Protein AF-A0A0M3I538-F1 (afdb_monomer_lite)

Structure (mmCIF, N/CA/C/O backbone):
data_AF-A0A0M3I538-F1
#
_entry.id   AF-A0A0M3I538-F1
#
loop_
_atom_site.group_PDB
_atom_site.id
_atom_site.type_symbol
_atom_site.label_atom_id
_atom_site.label_alt_id
_atom_site.label_comp_id
_atom_site.label_asym_id
_atom_site.label_entity_id
_atom_site.label_seq_id
_atom_site.pdbx_PDB_ins_code
_atom_site.Cartn_x
_atom_site.Cartn_y
_atom_site.Cartn_z
_atom_site.occupancy
_atom_site.B_iso_or_equiv
_atom_site.auth_seq_id
_atom_site.auth_comp_id
_atom_site.auth_asym_id
_atom_site.auth_atom_id
_atom_site.pdbx_PDB_model_num
ATOM 1 N N . MET A 1 1 ? -4.804 -13.042 8.483 1.00 68.50 1 MET A N 1
ATOM 2 C CA . MET A 1 1 ? -3.699 -13.249 7.515 1.00 68.50 1 MET A CA 1
ATOM 3 C C . MET A 1 1 ? -2.795 -12.062 7.709 1.00 68.50 1 MET A C 1
ATOM 5 O O . MET A 1 1 ? -3.288 -10.952 7.572 1.00 68.50 1 MET A O 1
ATOM 9 N N . LEU A 1 2 ? -1.526 -12.285 8.052 1.00 84.25 2 LEU A N 1
ATOM 10 C CA . LEU A 1 2 ? -0.630 -11.179 8.361 1.00 84.25 2 LEU A CA 1
ATOM 11 C C . LEU A 1 2 ? -0.239 -10.447 7.074 1.00 84.25 2 LEU A C 1
ATOM 13 O O . LEU A 1 2 ? 0.476 -10.993 6.234 1.00 84.25 2 LEU A O 1
ATOM 17 N N . VAL A 1 3 ? -0.713 -9.215 6.943 1.00 91.06 3 VAL A N 1
ATOM 18 C CA . VAL A 1 3 ? -0.513 -8.325 5.798 1.00 91.06 3 VAL A CA 1
ATOM 19 C C . VAL A 1 3 ? 0.484 -7.235 6.174 1.00 91.06 3 VAL A C 1
ATOM 21 O O . VAL A 1 3 ? 0.566 -6.836 7.333 1.00 91.06 3 VAL A O 1
ATOM 24 N N . LYS A 1 4 ? 1.250 -6.727 5.205 1.00 91.38 4 LYS A N 1
ATOM 25 C CA . LYS A 1 4 ? 2.132 -5.567 5.407 1.00 91.38 4 LYS A CA 1
ATOM 26 C C . LYS A 1 4 ? 1.655 -4.378 4.583 1.00 91.38 4 LYS A C 1
ATOM 28 O O . LYS A 1 4 ? 1.124 -4.548 3.485 1.00 91.38 4 LYS A O 1
ATOM 33 N N . GLY A 1 5 ? 1.870 -3.172 5.093 1.00 90.38 5 GLY A N 1
ATOM 34 C CA . GLY A 1 5 ? 1.474 -1.950 4.404 1.00 90.38 5 GLY A CA 1
ATOM 35 C C . GLY A 1 5 ? 2.071 -0.685 4.999 1.00 90.38 5 GLY A C 1
ATOM 36 O O . GLY A 1 5 ? 2.792 -0.728 5.998 1.00 90.38 5 GLY A O 1
ATOM 37 N N . ILE A 1 6 ? 1.757 0.439 4.364 1.00 91.69 6 ILE A N 1
ATOM 38 C CA . ILE A 1 6 ? 2.232 1.776 4.722 1.00 91.69 6 ILE A CA 1
ATOM 39 C C . ILE A 1 6 ? 1.045 2.713 4.928 1.00 91.69 6 ILE A C 1
ATOM 41 O O . ILE A 1 6 ? 0.098 2.713 4.143 1.00 91.69 6 ILE A O 1
ATOM 45 N N . ALA A 1 7 ? 1.087 3.514 5.990 1.00 92.56 7 ALA A N 1
ATOM 46 C CA . ALA A 1 7 ? 0.079 4.539 6.230 1.00 92.56 7 ALA A CA 1
ATOM 47 C C . ALA A 1 7 ? 0.182 5.658 5.181 1.00 92.56 7 ALA A C 1
ATOM 49 O O . ALA A 1 7 ? 1.187 6.364 5.140 1.00 92.56 7 ALA A O 1
ATOM 50 N N . THR A 1 8 ? -0.849 5.844 4.363 1.00 91.56 8 THR A N 1
ATOM 51 C CA . THR A 1 8 ? -0.888 6.809 3.248 1.00 91.56 8 THR A CA 1
ATOM 52 C C . THR A 1 8 ? -1.562 8.114 3.642 1.00 91.56 8 THR A C 1
ATOM 54 O O . THR A 1 8 ? -1.141 9.196 3.241 1.00 91.56 8 THR A O 1
ATOM 57 N N . LYS A 1 9 ? -2.604 8.043 4.474 1.00 91.81 9 LYS A N 1
ATOM 58 C CA . LYS A 1 9 ? -3.433 9.205 4.796 1.00 91.81 9 LYS A CA 1
ATOM 59 C C . LYS A 1 9 ? -4.031 9.114 6.190 1.00 91.81 9 LYS A C 1
ATOM 61 O O . LYS A 1 9 ? -4.247 8.032 6.728 1.00 91.81 9 LYS A O 1
ATOM 66 N N . LYS A 1 10 ? -4.368 10.273 6.756 1.00 91.62 10 LYS A N 1
ATOM 67 C CA . LYS A 1 10 ? -5.274 10.385 7.903 1.00 91.62 10 LYS A CA 1
ATOM 68 C C . LYS A 1 10 ? -6.418 11.334 7.601 1.00 91.62 10 LYS A C 1
ATOM 70 O O . LYS A 1 10 ? -6.187 12.443 7.128 1.00 91.62 10 LYS A O 1
ATOM 75 N N . ALA A 1 11 ? -7.635 10.930 7.942 1.00 90.75 11 ALA A N 1
ATOM 76 C CA . ALA A 1 11 ? -8.804 11.798 7.913 1.00 90.75 11 ALA A CA 1
ATOM 77 C C . ALA A 1 11 ? -9.766 11.416 9.041 1.00 90.75 11 ALA A C 1
ATOM 79 O O . ALA A 1 11 ? -10.068 10.242 9.229 1.00 90.75 11 ALA A O 1
ATOM 80 N N . ASN A 1 12 ? -10.250 12.404 9.800 1.00 88.50 12 ASN A N 1
ATOM 81 C CA . ASN A 1 12 ? -11.267 12.219 10.848 1.00 88.50 12 ASN A CA 1
ATOM 82 C C . ASN A 1 12 ? -10.935 11.121 11.883 1.00 88.50 12 ASN A C 1
ATOM 84 O O . ASN A 1 12 ? -11.820 10.433 12.385 1.00 88.50 12 ASN A O 1
ATOM 88 N N . GLY A 1 13 ? -9.647 10.951 12.202 1.00 87.44 13 GLY A N 1
ATOM 89 C CA . GLY A 1 13 ? -9.167 9.927 13.137 1.00 87.44 13 GLY A CA 1
ATOM 90 C C . GLY A 1 13 ? -9.069 8.510 12.561 1.00 87.44 13 GLY A C 1
ATOM 91 O O . GLY A 1 13 ? -8.630 7.613 13.275 1.00 87.44 13 GLY A O 1
ATOM 92 N N . ILE A 1 14 ? -9.397 8.329 11.280 1.00 93.44 14 ILE A N 1
ATOM 93 C CA . ILE A 1 14 ? -9.122 7.114 10.516 1.00 93.44 14 ILE A CA 1
ATOM 94 C C . ILE A 1 14 ? -7.777 7.267 9.806 1.00 93.44 14 ILE A C 1
ATOM 96 O O . ILE A 1 14 ? -7.503 8.294 9.177 1.00 93.44 14 ILE A O 1
ATOM 100 N N . CYS A 1 15 ? -6.933 6.252 9.927 1.00 94.62 15 CYS A N 1
ATOM 101 C CA . CYS A 1 15 ? -5.686 6.111 9.193 1.00 94.62 15 CYS A CA 1
ATOM 102 C C 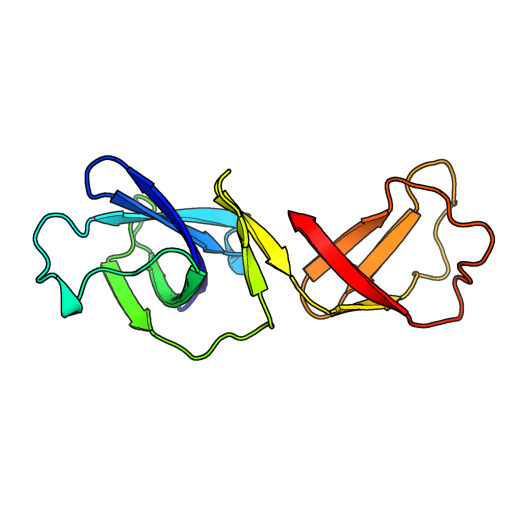. CYS A 1 15 ? -5.893 5.106 8.053 1.00 94.62 15 CYS A C 1
ATOM 104 O O . CYS A 1 15 ? -6.447 4.030 8.262 1.00 94.62 15 CYS A O 1
ATOM 106 N N . PHE A 1 16 ? -5.463 5.469 6.852 1.00 94.44 16 PHE A N 1
ATOM 107 C CA . PHE A 1 16 ? -5.548 4.639 5.656 1.00 94.44 16 PHE A CA 1
ATOM 108 C C . PHE A 1 16 ? -4.195 3.967 5.465 1.00 94.44 16 PHE A C 1
ATOM 110 O O . PHE A 1 16 ? -3.162 4.640 5.489 1.00 94.44 16 PHE A O 1
ATOM 117 N N . VAL A 1 17 ? -4.192 2.643 5.333 1.00 93.44 17 VAL A N 1
ATOM 118 C CA . VAL A 1 17 ? -2.972 1.845 5.203 1.00 93.44 17 VAL A CA 1
ATOM 119 C C . VAL A 1 17 ? -3.033 1.071 3.902 1.00 93.44 17 VAL A C 1
ATOM 121 O O . VAL A 1 17 ? -3.790 0.111 3.772 1.00 93.44 17 VAL A O 1
ATOM 124 N N . TRP A 1 18 ? -2.224 1.473 2.931 1.00 91.00 18 TRP A N 1
ATOM 125 C CA . TRP A 1 18 ? -2.137 0.764 1.666 1.00 91.00 18 TRP A CA 1
ATOM 126 C C . TRP A 1 18 ? -1.327 -0.522 1.819 1.00 91.00 18 TRP A C 1
ATOM 128 O O . TRP A 1 18 ? -0.248 -0.521 2.416 1.00 91.00 18 TRP A O 1
ATOM 138 N N . SER A 1 19 ? -1.826 -1.612 1.236 1.00 85.56 19 SER A N 1
ATOM 139 C CA . SER A 1 19 ? -1.099 -2.872 1.140 1.00 85.56 19 SER A CA 1
ATOM 140 C C . SER A 1 19 ? -1.086 -3.408 -0.284 1.00 85.56 19 SER A C 1
ATOM 142 O O . SER A 1 19 ? -2.121 -3.490 -0.949 1.00 85.56 19 SER A O 1
ATOM 144 N N . ARG A 1 20 ? 0.094 -3.865 -0.714 1.00 79.62 20 ARG A N 1
ATOM 145 C CA . ARG A 1 20 ? 0.272 -4.600 -1.969 1.00 79.62 20 ARG A CA 1
ATOM 146 C C . ARG A 1 20 ? -0.500 -5.915 -1.963 1.00 79.62 20 ARG A C 1
ATOM 148 O O . ARG A 1 20 ? -1.152 -6.223 -2.953 1.00 79.62 20 ARG A O 1
ATOM 155 N N . ASP A 1 21 ? -0.446 -6.650 -0.855 1.00 82.38 21 ASP A N 1
ATOM 156 C CA . ASP A 1 21 ? -1.031 -7.991 -0.753 1.00 82.38 21 ASP A CA 1
ATOM 157 C C . ASP A 1 21 ? -2.565 -7.942 -0.828 1.00 82.38 21 ASP A C 1
ATOM 159 O O . ASP A 1 21 ? -3.196 -8.866 -1.333 1.00 82.38 21 ASP A O 1
ATOM 163 N N . LEU A 1 22 ? -3.168 -6.833 -0.385 1.00 83.38 22 LEU A N 1
ATOM 164 C CA . LEU A 1 22 ? -4.607 -6.580 -0.519 1.00 83.38 22 LEU A CA 1
ATOM 165 C C . LEU A 1 22 ? -4.974 -5.848 -1.8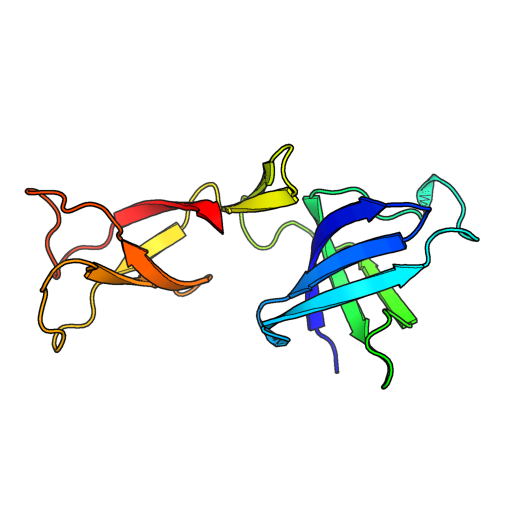16 1.00 83.38 22 LEU A C 1
ATOM 167 O O . LEU A 1 22 ? -6.147 -5.807 -2.182 1.00 83.38 22 LEU A O 1
ATOM 171 N N . ASN A 1 23 ? -3.992 -5.226 -2.475 1.00 82.25 23 ASN A N 1
ATOM 172 C CA . ASN A 1 23 ? -4.162 -4.288 -3.585 1.00 82.25 23 ASN A CA 1
ATOM 173 C C . ASN A 1 23 ? -5.214 -3.186 -3.313 1.00 82.25 23 ASN A C 1
ATOM 175 O O . ASN A 1 23 ? -5.906 -2.733 -4.224 1.00 82.25 23 ASN A O 1
ATOM 179 N N . LYS A 1 24 ? -5.350 -2.768 -2.049 1.00 84.88 24 LYS A N 1
ATOM 180 C CA . LYS A 1 24 ? -6.270 -1.719 -1.580 1.00 84.88 24 LYS A CA 1
ATOM 181 C C . LYS A 1 24 ? -5.789 -1.131 -0.252 1.00 84.88 24 LYS A C 1
ATOM 183 O O . LYS A 1 24 ? -4.835 -1.630 0.349 1.00 84.88 24 LYS A O 1
ATOM 188 N N . GLU A 1 25 ? -6.460 -0.079 0.202 1.00 90.88 25 GLU A N 1
ATOM 189 C CA . GLU A 1 25 ? -6.280 0.459 1.550 1.00 90.88 25 GLU A CA 1
ATOM 190 C C . GLU A 1 25 ? -7.117 -0.328 2.567 1.00 90.88 25 GLU A C 1
ATOM 192 O O . GLU A 1 25 ? -8.281 -0.647 2.321 1.00 90.88 25 GLU A O 1
ATOM 197 N N . ALA A 1 26 ? -6.509 -0.633 3.711 1.00 94.38 26 ALA A N 1
ATOM 198 C CA . ALA A 1 26 ? -7.187 -1.070 4.922 1.00 94.38 26 ALA A CA 1
ATOM 199 C C . ALA A 1 26 ? -7.371 0.127 5.865 1.00 94.38 26 ALA A C 1
ATOM 201 O O . ALA A 1 26 ? -6.566 1.067 5.868 1.00 94.38 26 ALA A O 1
ATOM 202 N N . LEU A 1 27 ? -8.437 0.097 6.663 1.00 95.31 27 LEU A N 1
ATOM 203 C CA . LEU A 1 27 ? -8.828 1.217 7.515 1.00 95.31 27 LEU A CA 1
ATOM 204 C C . LEU A 1 27 ? -8.433 0.962 8.965 1.00 95.31 27 LEU A C 1
ATOM 206 O O . LEU A 1 27 ? -8.771 -0.063 9.540 1.00 95.31 27 LEU A O 1
ATOM 210 N N . LEU A 1 28 ? -7.754 1.914 9.588 1.00 94.88 28 LEU A N 1
ATOM 211 C CA . LEU A 1 28 ? -7.395 1.857 10.998 1.00 94.88 28 LEU A CA 1
ATOM 212 C C . LEU A 1 28 ? -8.114 2.968 11.759 1.00 94.88 28 LEU A C 1
ATOM 214 O O . LEU A 1 28 ? -7.831 4.149 11.555 1.00 94.88 28 LEU A O 1
ATOM 218 N N . ASP A 1 29 ? -9.014 2.595 12.667 1.00 93.12 29 ASP A N 1
ATOM 219 C CA . ASP A 1 29 ? -9.615 3.546 13.598 1.00 93.12 29 ASP A CA 1
ATOM 220 C C . ASP A 1 29 ? -8.680 3.799 14.787 1.00 93.12 29 ASP A C 1
ATOM 222 O O . ASP A 1 29 ? -8.542 2.985 15.702 1.00 93.12 29 ASP A O 1
ATOM 226 N N . ASP A 1 30 ? -8.021 4.954 14.765 1.00 87.56 30 ASP A N 1
ATOM 227 C CA . ASP A 1 30 ? -7.102 5.397 15.812 1.00 87.56 30 ASP A CA 1
ATOM 228 C C . ASP A 1 30 ? -7.738 6.483 16.705 1.00 87.56 30 ASP A C 1
ATOM 230 O O . ASP A 1 30 ? -7.036 7.144 17.481 1.00 87.56 30 ASP A O 1
ATOM 234 N N . ARG A 1 31 ? -9.062 6.706 16.630 1.00 88.00 31 ARG A N 1
ATOM 235 C CA . ARG A 1 31 ? -9.749 7.757 17.409 1.00 88.00 31 ARG A CA 1
ATOM 236 C C . ARG A 1 31 ? -9.595 7.565 18.913 1.00 88.00 31 ARG A C 1
ATOM 238 O O . ARG A 1 31 ? -9.348 8.542 19.618 1.00 88.00 31 ARG A O 1
ATOM 245 N N . SER A 1 32 ? -9.698 6.324 19.382 1.00 83.69 32 SER A N 1
ATOM 246 C CA . SER A 1 32 ? -9.638 5.952 20.801 1.00 83.69 32 SER A CA 1
ATOM 247 C C . SER A 1 32 ? -8.220 5.720 21.333 1.00 83.69 32 SER A C 1
ATOM 249 O O . SER A 1 32 ? -8.048 5.544 22.537 1.00 83.69 32 SER A O 1
ATOM 251 N N . LYS A 1 33 ? -7.197 5.719 20.469 1.00 84.75 33 LYS A N 1
ATOM 252 C CA . LYS A 1 33 ? -5.824 5.387 20.869 1.00 84.75 33 LYS A CA 1
ATOM 253 C C . LYS A 1 33 ? -5.070 6.587 21.427 1.00 84.75 33 LYS A C 1
ATOM 255 O O . LYS A 1 33 ? -5.254 7.723 20.978 1.00 84.75 33 LYS A O 1
ATOM 260 N N . ALA A 1 34 ? -4.165 6.314 22.367 1.00 84.81 34 ALA A N 1
ATOM 261 C CA . ALA A 1 34 ? -3.208 7.298 22.867 1.00 84.81 34 ALA A CA 1
ATOM 262 C C . ALA A 1 34 ? -2.337 7.842 21.724 1.00 84.81 34 ALA A C 1
ATOM 264 O O . ALA A 1 34 ? -2.097 7.146 20.738 1.00 84.81 34 ALA A O 1
ATOM 265 N N . VAL A 1 35 ? -1.851 9.081 21.843 1.00 80.81 35 VAL A N 1
ATOM 266 C CA . VAL A 1 35 ? -1.112 9.759 20.763 1.00 80.81 35 VAL A CA 1
ATOM 267 C C . VAL A 1 35 ? 0.126 8.962 20.337 1.00 80.81 35 VAL A C 1
ATOM 269 O O . VAL A 1 35 ? 0.326 8.784 19.136 1.00 80.81 35 VAL A O 1
ATOM 272 N N . GLU A 1 36 ? 0.895 8.387 21.270 1.00 82.19 36 GLU A N 1
ATOM 273 C CA . GLU A 1 36 ? 2.047 7.529 20.938 1.00 82.19 36 GLU A CA 1
ATOM 274 C C . GLU A 1 36 ? 1.671 6.219 20.217 1.00 82.19 36 GLU A C 1
ATOM 276 O O . GLU A 1 36 ? 2.489 5.609 19.519 1.00 82.19 36 GLU A O 1
ATOM 281 N N . GLN A 1 37 ? 0.418 5.787 20.336 1.00 81.88 37 GLN A N 1
ATOM 282 C CA . GLN A 1 37 ? -0.119 4.596 19.678 1.00 81.88 37 GLN A CA 1
ATOM 283 C C . GLN A 1 37 ? -0.793 4.913 18.341 1.00 81.88 37 GLN A C 1
ATOM 285 O O . GLN A 1 37 ? -1.195 3.988 17.640 1.00 81.88 37 GLN A O 1
ATOM 290 N N . LYS A 1 38 ? -0.910 6.188 17.951 1.00 87.69 38 LYS A N 1
ATOM 291 C CA . LYS A 1 38 ? -1.451 6.550 16.636 1.00 87.69 38 LYS A CA 1
ATOM 292 C C . LYS A 1 38 ? -0.410 6.292 15.557 1.00 87.69 38 LYS A C 1
ATOM 294 O O . LYS A 1 38 ? 0.768 6.621 15.704 1.00 87.69 38 LYS A O 1
ATOM 299 N N . LEU A 1 39 ? -0.823 5.701 14.448 1.00 89.94 39 LEU A N 1
ATOM 300 C CA . LEU A 1 39 ? 0.087 5.364 13.358 1.00 89.94 39 LEU A CA 1
ATOM 301 C C . LEU A 1 39 ? 0.381 6.596 12.505 1.00 89.94 39 LEU A C 1
ATOM 303 O O . LEU A 1 39 ? -0.561 7.176 12.003 1.00 89.94 39 LEU A O 1
ATOM 307 N N . ASN A 1 40 ? 1.621 7.040 12.312 1.00 89.88 40 ASN A N 1
ATOM 308 C CA . ASN A 1 40 ? 1.887 8.228 11.483 1.00 89.88 40 ASN A CA 1
ATOM 309 C C . ASN A 1 40 ? 1.883 7.896 9.988 1.00 89.88 40 ASN A C 1
ATOM 311 O O . ASN A 1 40 ? 2.275 6.795 9.610 1.00 89.88 40 ASN A O 1
ATOM 315 N N . VAL A 1 41 ? 1.502 8.860 9.144 1.00 90.62 41 VAL A N 1
ATOM 316 C CA . VAL A 1 41 ? 1.659 8.740 7.684 1.00 90.62 41 VAL A CA 1
ATOM 317 C C . VAL A 1 41 ? 3.129 8.437 7.357 1.00 90.62 41 VAL A C 1
ATOM 319 O O . VAL A 1 41 ? 4.032 8.978 7.994 1.00 90.62 41 VAL A O 1
ATOM 322 N N . GLY A 1 42 ? 3.362 7.511 6.428 1.00 87.19 42 GLY A N 1
ATOM 323 C CA . GLY A 1 42 ? 4.675 6.971 6.075 1.00 87.19 42 GLY A CA 1
ATOM 324 C C . GLY A 1 42 ? 5.168 5.819 6.957 1.00 87.19 42 GLY A C 1
ATOM 325 O O . GLY A 1 42 ? 6.192 5.215 6.647 1.00 87.19 42 GLY A O 1
ATOM 326 N N . SER A 1 43 ? 4.462 5.480 8.039 1.00 90.06 43 SER A N 1
ATOM 327 C CA . SER A 1 43 ? 4.853 4.360 8.903 1.00 90.06 43 SER A CA 1
ATOM 328 C C . SER A 1 43 ? 4.491 3.023 8.266 1.00 90.06 43 SER A C 1
ATOM 330 O O . SER A 1 43 ? 3.345 2.820 7.859 1.00 90.06 43 SER A O 1
ATOM 332 N N . TRP A 1 44 ? 5.446 2.094 8.255 1.00 91.94 44 TRP A N 1
ATOM 333 C CA . TRP A 1 44 ? 5.205 0.710 7.866 1.00 91.94 44 TRP A CA 1
ATOM 334 C C . TRP A 1 44 ? 4.646 -0.109 9.029 1.00 91.94 44 TRP A C 1
ATOM 336 O O . TRP A 1 44 ? 5.081 0.009 10.180 1.00 91.94 44 TRP A O 1
ATOM 346 N N . VAL A 1 45 ? 3.679 -0.968 8.719 1.00 93.88 45 VAL A N 1
ATOM 347 C CA . VAL A 1 45 ? 3.005 -1.839 9.684 1.00 93.88 45 VAL A CA 1
ATOM 348 C C . VAL A 1 45 ? 2.780 -3.231 9.117 1.00 93.88 45 VAL A C 1
ATOM 350 O O . VAL A 1 45 ? 2.522 -3.397 7.927 1.00 93.88 45 VAL A O 1
ATOM 353 N N . ALA A 1 46 ? 2.850 -4.225 9.997 1.00 94.38 46 ALA A N 1
ATOM 354 C CA . ALA A 1 46 ? 2.269 -5.542 9.780 1.00 94.38 46 ALA A CA 1
ATOM 355 C C . ALA A 1 46 ? 0.954 -5.624 10.564 1.00 94.38 46 ALA A C 1
ATOM 357 O O . ALA A 1 46 ? 0.911 -5.187 11.715 1.00 94.38 46 ALA A O 1
ATOM 358 N N . PHE A 1 47 ? -0.111 -6.137 9.959 1.00 94.50 47 PHE A N 1
ATOM 359 C CA . PHE A 1 47 ? -1.452 -6.096 10.532 1.00 94.50 47 PHE A CA 1
ATOM 360 C C . PHE A 1 47 ? -2.331 -7.263 10.091 1.00 94.50 47 PHE A C 1
ATOM 362 O O . PHE A 1 47 ? -2.082 -7.894 9.064 1.00 94.50 47 PHE A O 1
ATOM 369 N N . ASP A 1 48 ? -3.382 -7.507 10.868 1.00 94.62 48 ASP A N 1
ATOM 370 C CA . ASP A 1 48 ? -4.517 -8.323 10.451 1.00 94.62 48 ASP A CA 1
ATOM 371 C C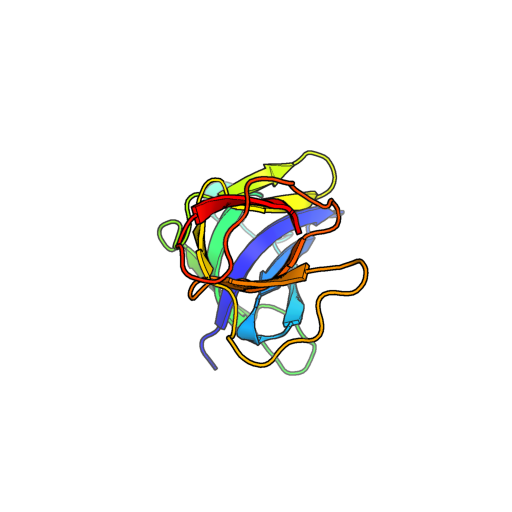 . ASP A 1 48 ? -5.699 -7.423 10.100 1.00 94.62 48 ASP A C 1
ATOM 373 O O . ASP A 1 48 ? -5.904 -6.367 10.706 1.00 94.62 48 ASP A O 1
ATOM 377 N N . VAL A 1 49 ? -6.469 -7.867 9.113 1.00 92.44 49 VAL A N 1
ATOM 378 C CA . VAL A 1 49 ? -7.696 -7.211 8.663 1.00 92.44 49 VAL A CA 1
ATOM 379 C C . VAL A 1 49 ? -8.872 -8.110 9.006 1.00 92.44 49 VAL A C 1
ATOM 381 O O . VAL A 1 49 ? -8.775 -9.328 8.834 1.00 92.44 49 VAL A O 1
ATOM 384 N N . ASP A 1 50 ? -9.944 -7.521 9.516 1.00 91.12 50 ASP A N 1
ATOM 385 C CA . ASP A 1 50 ? -11.224 -8.201 9.689 1.00 91.12 50 ASP A CA 1
ATOM 386 C C . ASP A 1 50 ? -12.025 -8.279 8.375 1.00 91.12 50 ASP A C 1
ATOM 388 O O . ASP A 1 50 ? -11.591 -7.815 7.315 1.00 91.12 50 ASP A O 1
ATOM 392 N N . ASP A 1 51 ? -13.202 -8.899 8.436 1.00 86.56 51 ASP A N 1
ATOM 393 C CA . ASP A 1 51 ? -14.056 -9.106 7.263 1.00 86.56 51 ASP A CA 1
ATOM 394 C C . ASP A 1 51 ? -14.581 -7.784 6.666 1.00 86.56 51 ASP A C 1
ATOM 396 O O . ASP A 1 51 ? -14.874 -7.718 5.469 1.00 86.56 51 ASP A O 1
ATOM 400 N N . ASP A 1 52 ? -14.618 -6.711 7.463 1.00 86.88 52 ASP A N 1
ATOM 401 C CA . ASP A 1 52 ? -15.080 -5.380 7.061 1.00 86.88 52 ASP A CA 1
ATOM 402 C C . ASP A 1 52 ? -13.956 -4.510 6.464 1.00 86.88 52 ASP A C 1
ATOM 404 O O . ASP A 1 52 ? -14.187 -3.375 6.035 1.00 86.88 52 ASP A O 1
ATOM 408 N N . GLY A 1 53 ? -12.725 -5.026 6.384 1.00 85.94 53 GLY A N 1
ATOM 409 C CA . GLY A 1 53 ? -11.585 -4.290 5.837 1.00 85.94 53 GLY A CA 1
ATOM 410 C C . GLY A 1 53 ? -10.893 -3.365 6.843 1.00 85.94 53 GLY A C 1
ATOM 411 O O . GLY A 1 53 ? -10.059 -2.543 6.438 1.00 85.94 53 GLY A O 1
ATOM 412 N N . PHE A 1 54 ? -11.209 -3.491 8.133 1.00 93.31 54 PHE A N 1
ATOM 413 C CA . PHE A 1 54 ? -10.582 -2.736 9.207 1.00 93.31 54 PHE A CA 1
ATOM 414 C C . PHE A 1 54 ? -9.400 -3.485 9.815 1.00 93.31 54 PHE A C 1
ATOM 416 O O . PHE A 1 54 ? -9.364 -4.709 9.923 1.00 93.31 54 PHE A O 1
ATOM 423 N N . ILE A 1 55 ? -8.398 -2.717 10.226 1.00 94.12 55 ILE A N 1
ATOM 424 C CA . ILE A 1 55 ? -7.225 -3.215 10.928 1.00 94.12 55 ILE A CA 1
ATOM 425 C C . ILE A 1 55 ? -7.609 -3.473 12.383 1.00 94.12 55 ILE A C 1
ATOM 427 O O . ILE A 1 55 ? -7.789 -2.534 13.163 1.00 94.12 55 ILE A O 1
ATOM 431 N N . SER A 1 56 ? -7.683 -4.749 12.754 1.00 90.56 56 SER A N 1
ATOM 432 C CA . SER A 1 56 ? -8.026 -5.189 14.110 1.00 90.56 56 SER A CA 1
ATOM 433 C C . SER A 1 56 ? -6.821 -5.132 15.053 1.00 90.56 56 SER A C 1
ATOM 435 O O . SER A 1 56 ? -6.928 -4.699 16.201 1.00 90.56 56 SER A O 1
ATOM 437 N N . GLN A 1 57 ? -5.645 -5.504 14.550 1.00 90.19 57 GLN A N 1
ATOM 438 C CA . GLN A 1 57 ? -4.375 -5.437 15.267 1.00 90.19 57 GLN A CA 1
ATOM 439 C C . GLN A 1 57 ? -3.230 -5.104 14.318 1.00 90.19 57 GLN A C 1
ATOM 441 O O . GLN A 1 57 ? -3.241 -5.489 13.149 1.00 90.19 57 GLN A O 1
ATOM 446 N N . TYR A 1 58 ? -2.220 -4.397 14.828 1.00 93.44 58 TYR A N 1
ATOM 447 C CA . TYR A 1 58 ? -1.036 -4.066 14.049 1.00 93.44 58 TYR A CA 1
ATOM 448 C C . TYR A 1 58 ? 0.221 -3.972 14.912 1.00 93.44 58 TYR A C 1
ATOM 450 O O . TYR A 1 58 ? 0.167 -3.709 16.112 1.00 93.44 58 TYR A O 1
ATOM 458 N N . THR A 1 59 ? 1.371 -4.136 14.268 1.00 93.00 59 THR A N 1
ATOM 459 C CA . THR A 1 59 ? 2.700 -3.880 14.822 1.00 93.00 59 THR A CA 1
ATOM 460 C C . THR A 1 59 ? 3.471 -2.986 13.857 1.00 93.00 59 THR A C 1
ATOM 462 O O . THR A 1 59 ? 3.477 -3.231 12.650 1.00 93.00 59 THR A O 1
ATOM 465 N N . ARG A 1 60 ? 4.120 -1.935 14.372 1.00 92.38 60 ARG A N 1
ATOM 466 C CA . ARG A 1 60 ? 5.020 -1.102 13.559 1.00 92.38 60 ARG A CA 1
ATOM 467 C C . ARG A 1 60 ? 6.256 -1.910 13.195 1.00 92.38 60 ARG A C 1
ATOM 469 O O . ARG A 1 60 ? 6.849 -2.550 14.059 1.00 92.38 60 ARG A O 1
ATOM 476 N N . ILE A 1 61 ? 6.645 -1.853 11.932 1.00 89.62 61 ILE A N 1
ATOM 477 C CA . ILE A 1 61 ? 7.831 -2.536 11.418 1.00 89.62 61 ILE A CA 1
ATOM 478 C C . ILE A 1 61 ? 8.781 -1.506 10.798 1.00 89.62 61 ILE A C 1
ATOM 480 O O . ILE A 1 61 ? 8.334 -0.421 10.412 1.00 89.62 61 ILE A O 1
ATOM 484 N N . PRO A 1 62 ? 10.085 -1.810 10.695 1.00 85.50 62 PRO A N 1
ATOM 485 C CA . PRO A 1 62 ? 10.997 -0.999 9.902 1.00 85.50 62 PRO A CA 1
ATOM 486 C C . PRO A 1 62 ? 10.501 -0.869 8.463 1.00 85.50 62 PRO A C 1
ATOM 488 O O . PRO A 1 62 ? 9.829 -1.767 7.946 1.00 85.50 62 PRO A O 1
ATOM 491 N N . SER A 1 63 ? 10.858 0.235 7.809 1.00 77.38 63 SER A N 1
ATOM 492 C CA . SER A 1 63 ? 10.523 0.426 6.404 1.00 77.38 63 SER A CA 1
ATOM 493 C C . SER A 1 63 ? 11.090 -0.712 5.567 1.00 77.38 63 SER A C 1
ATOM 495 O O . SER A 1 63 ? 12.296 -0.948 5.569 1.00 77.38 63 SER A O 1
ATOM 497 N N . LEU A 1 64 ? 10.209 -1.425 4.867 1.00 70.06 64 LEU A N 1
ATOM 498 C CA . LEU A 1 64 ? 10.609 -2.522 3.982 1.00 70.06 64 LEU A CA 1
ATOM 499 C C . LEU A 1 64 ? 11.285 -1.988 2.723 1.00 70.06 64 LEU A C 1
ATOM 501 O O . LEU A 1 64 ? 12.185 -2.621 2.187 1.00 70.06 64 LEU A O 1
ATOM 505 N N . LEU A 1 65 ? 10.846 -0.807 2.290 1.00 68.31 65 LEU A N 1
ATOM 506 C CA . LEU A 1 65 ? 11.398 -0.067 1.172 1.00 68.31 65 LEU A CA 1
ATOM 507 C C . LEU A 1 65 ? 11.732 1.347 1.645 1.00 68.31 65 LEU A C 1
ATOM 509 O O . LEU A 1 65 ? 10.993 1.899 2.469 1.00 68.31 65 LEU A O 1
ATOM 513 N N . PRO A 1 66 ? 12.808 1.965 1.136 1.00 69.69 66 PRO A N 1
ATOM 514 C CA . PRO A 1 66 ? 13.030 3.384 1.341 1.00 69.69 66 PRO A CA 1
ATOM 515 C C . PRO A 1 66 ? 11.883 4.119 0.641 1.00 69.69 66 PRO A C 1
ATOM 517 O O . PRO A 1 66 ? 11.864 4.232 -0.576 1.00 69.69 66 PRO A O 1
ATOM 520 N N . SER A 1 67 ? 10.880 4.552 1.397 1.00 72.25 67 SER A N 1
ATOM 521 C CA . SER A 1 67 ? 9.637 5.127 0.878 1.00 72.25 67 SER A CA 1
ATOM 522 C C . SER A 1 67 ? 9.293 6.411 1.621 1.00 72.25 67 SER A C 1
ATOM 524 O O . SER A 1 67 ? 9.479 6.481 2.837 1.00 72.25 67 SER A O 1
ATOM 526 N N . ARG A 1 68 ? 8.724 7.394 0.925 1.00 78.38 68 ARG A N 1
ATOM 527 C CA . ARG A 1 68 ? 8.057 8.554 1.527 1.00 78.38 68 ARG A CA 1
ATOM 528 C C . ARG A 1 68 ? 6.615 8.619 1.050 1.00 78.38 68 ARG A C 1
ATOM 530 O O . ARG A 1 68 ? 6.292 8.109 -0.012 1.00 78.38 68 ARG A O 1
ATOM 537 N N . VAL A 1 69 ? 5.761 9.262 1.829 1.00 78.31 69 VAL A N 1
ATOM 538 C CA . VAL A 1 69 ? 4.399 9.582 1.403 1.00 78.31 69 VAL A CA 1
ATOM 539 C C . VAL A 1 69 ? 4.349 11.078 1.147 1.00 78.31 69 VAL A C 1
ATOM 541 O O . VAL A 1 69 ? 4.805 11.850 1.994 1.00 78.31 69 VAL A O 1
ATOM 544 N N . ASN A 1 70 ? 3.886 11.486 -0.031 1.00 80.00 70 ASN A N 1
ATOM 545 C CA . ASN A 1 70 ? 3.803 12.901 -0.376 1.00 80.00 70 ASN A CA 1
ATOM 546 C C . ASN A 1 70 ? 2.525 13.550 0.183 1.00 80.00 70 ASN A C 1
ATOM 548 O O . ASN A 1 70 ? 1.699 12.896 0.820 1.00 80.00 70 ASN A O 1
ATOM 552 N N . ASN A 1 71 ? 2.376 14.859 -0.029 1.00 77.56 71 ASN A N 1
ATOM 553 C CA . ASN A 1 71 ? 1.260 15.630 0.532 1.00 77.56 71 ASN A CA 1
ATOM 554 C C . ASN A 1 71 ? -0.119 15.174 0.024 1.00 77.56 71 ASN A C 1
ATOM 556 O O . ASN A 1 71 ? -1.117 15.400 0.707 1.00 77.56 71 ASN A O 1
ATOM 560 N N . ASP A 1 72 ? -0.168 14.513 -1.132 1.00 80.88 72 ASP A N 1
ATOM 561 C CA . ASP A 1 72 ? -1.397 13.991 -1.731 1.00 80.88 72 ASP A CA 1
ATOM 562 C C . ASP A 1 72 ? -1.732 12.570 -1.238 1.00 80.88 72 ASP A C 1
ATOM 564 O O . ASP A 1 72 ? -2.804 12.041 -1.534 1.00 80.88 72 ASP A O 1
ATOM 568 N N . GLY A 1 73 ? -0.849 11.960 -0.438 1.00 73.69 73 GLY A N 1
ATOM 569 C CA . GLY A 1 73 ? -1.004 10.605 0.093 1.00 73.69 73 GLY A CA 1
ATOM 570 C C . GLY A 1 73 ? -0.446 9.507 -0.814 1.00 73.69 73 GLY A C 1
ATOM 571 O O . GLY A 1 73 ? -0.604 8.330 -0.492 1.00 73.69 73 GLY A O 1
ATOM 572 N N . PHE A 1 74 ? 0.226 9.868 -1.913 1.00 77.25 74 PHE A N 1
ATOM 573 C CA . PHE A 1 74 ? 0.890 8.904 -2.792 1.00 77.25 74 PHE A CA 1
ATOM 574 C C . PHE A 1 74 ? 2.160 8.362 -2.150 1.00 77.25 74 PHE A C 1
ATOM 576 O O . PHE A 1 74 ? 2.903 9.092 -1.481 1.00 77.25 74 PHE A O 1
ATOM 583 N N . VAL A 1 75 ? 2.424 7.077 -2.376 1.00 71.06 75 VAL A N 1
ATOM 584 C CA . VAL A 1 75 ? 3.621 6.408 -1.870 1.00 71.06 75 VAL A CA 1
ATOM 585 C C . VAL A 1 75 ? 4.711 6.536 -2.921 1.00 71.06 75 VAL A C 1
ATOM 587 O O . VAL A 1 75 ? 4.657 5.937 -3.991 1.00 71.06 75 VAL A O 1
ATOM 590 N N . GLU A 1 76 ? 5.741 7.297 -2.592 1.00 71.88 76 GLU A N 1
ATOM 591 C CA . GLU A 1 76 ? 6.946 7.414 -3.395 1.00 71.88 76 GLU A CA 1
ATOM 592 C C . GLU A 1 76 ? 7.997 6.449 -2.848 1.00 71.88 76 GLU A C 1
ATOM 594 O O . GLU A 1 76 ? 8.567 6.654 -1.773 1.00 71.88 76 GLU A O 1
ATOM 599 N N . VAL A 1 77 ? 8.265 5.376 -3.584 1.00 68.25 77 VAL A N 1
ATOM 600 C CA . VAL A 1 77 ? 9.404 4.499 -3.326 1.00 68.25 77 VAL A CA 1
ATOM 601 C C . VAL A 1 77 ? 10.653 5.168 -3.878 1.00 68.25 77 VAL A C 1
ATOM 603 O O . VAL A 1 77 ? 10.797 5.397 -5.079 1.00 68.25 77 VAL A O 1
ATOM 606 N N . LEU A 1 78 ? 11.551 5.500 -2.956 1.00 64.12 78 LEU A N 1
ATOM 607 C CA . LEU A 1 78 ? 12.732 6.316 -3.182 1.00 64.12 78 LEU A CA 1
ATOM 608 C C . LEU A 1 78 ? 13.773 5.586 -4.041 1.00 64.12 78 LEU A C 1
ATOM 610 O O . LEU A 1 78 ? 14.544 6.212 -4.748 1.00 64.12 78 LEU A O 1
ATOM 614 N N . ARG A 1 79 ? 13.846 4.256 -3.997 1.00 66.25 79 ARG A N 1
ATOM 615 C CA . ARG A 1 79 ? 14.740 3.512 -4.891 1.00 66.25 79 ARG A CA 1
ATOM 616 C C . ARG A 1 79 ? 14.298 2.066 -4.989 1.00 66.25 79 ARG A C 1
ATOM 618 O O . ARG A 1 79 ? 14.202 1.395 -3.966 1.00 66.25 79 ARG A O 1
ATOM 625 N N . THR A 1 80 ? 14.054 1.595 -6.201 1.00 68.69 80 THR A N 1
ATOM 626 C CA . THR A 1 80 ? 13.882 0.170 -6.501 1.00 68.69 80 THR A CA 1
ATOM 627 C C . THR A 1 80 ? 14.603 -0.167 -7.798 1.00 68.69 80 THR A C 1
ATOM 629 O O . THR A 1 80 ? 14.841 0.715 -8.625 1.00 68.69 80 THR A O 1
ATOM 632 N N . ILE A 1 81 ? 14.959 -1.437 -7.969 1.00 70.44 81 ILE A N 1
ATOM 633 C CA . ILE A 1 81 ? 15.553 -1.933 -9.205 1.00 70.44 81 ILE A CA 1
ATOM 634 C C . ILE A 1 81 ? 14.429 -2.437 -10.106 1.00 70.44 81 ILE A C 1
ATOM 636 O O . ILE A 1 81 ? 13.629 -3.277 -9.693 1.00 70.44 81 ILE A O 1
ATOM 640 N N . ILE A 1 82 ? 14.388 -1.950 -11.343 1.00 73.81 82 ILE A N 1
ATOM 641 C CA . ILE A 1 82 ? 13.506 -2.484 -12.381 1.00 73.81 82 ILE A CA 1
ATOM 642 C C . ILE A 1 82 ? 14.284 -3.299 -13.416 1.00 73.81 82 ILE A C 1
ATOM 644 O O . ILE A 1 82 ? 15.463 -3.051 -13.675 1.00 73.81 82 ILE A O 1
ATOM 648 N N . SER A 1 83 ? 13.598 -4.265 -14.018 1.00 70.19 83 SER A N 1
ATOM 649 C CA . SER A 1 83 ? 14.051 -5.066 -15.159 1.00 70.19 83 SER A CA 1
ATOM 650 C C . SER A 1 83 ? 12.931 -5.197 -16.187 1.00 70.19 83 SER A C 1
ATOM 652 O O . SER A 1 83 ? 11.758 -5.059 -15.839 1.00 70.19 83 SER A O 1
ATOM 654 N N . PHE A 1 84 ? 13.263 -5.461 -17.446 1.00 69.94 84 PHE A N 1
ATOM 655 C CA . PHE A 1 84 ? 12.269 -5.581 -18.508 1.00 69.94 84 PHE A CA 1
ATOM 656 C C . PHE A 1 84 ? 12.089 -7.051 -18.899 1.00 69.94 84 PHE A C 1
ATOM 658 O O . PHE A 1 84 ? 13.076 -7.732 -19.175 1.00 69.94 84 PHE A O 1
ATOM 665 N N . PRO A 1 85 ? 10.853 -7.577 -18.911 1.00 63.06 85 PRO A N 1
ATOM 666 C CA . PRO A 1 85 ? 10.605 -8.915 -19.428 1.00 63.06 85 PRO A CA 1
ATO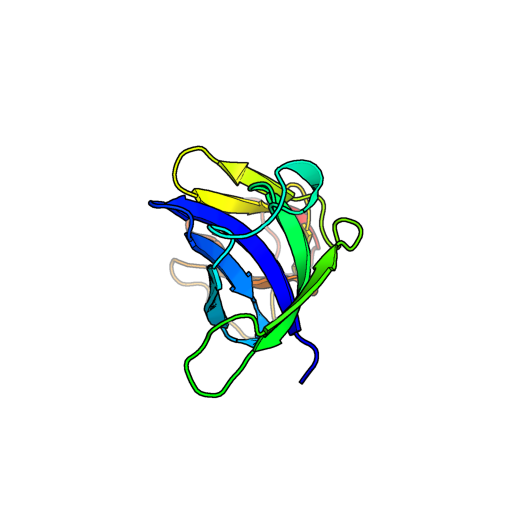M 667 C C . PRO A 1 85 ? 10.885 -8.950 -20.938 1.00 63.06 85 PRO A C 1
ATOM 669 O O . PRO A 1 85 ? 10.515 -8.024 -21.658 1.00 63.06 85 PRO A O 1
ATOM 672 N N . THR A 1 86 ? 11.532 -10.019 -21.407 1.00 58.59 86 THR A N 1
ATOM 673 C CA . THR A 1 86 ? 12.053 -10.172 -22.781 1.00 58.59 86 THR A CA 1
ATOM 674 C C . THR A 1 86 ? 10.986 -10.306 -23.871 1.00 58.59 86 THR A C 1
ATOM 676 O O . THR A 1 86 ? 11.316 -10.162 -25.044 1.00 58.59 86 THR A O 1
ATOM 679 N N . ASP A 1 87 ? 9.723 -10.540 -23.503 1.00 55.72 87 ASP A N 1
ATOM 680 C CA . ASP A 1 87 ? 8.661 -10.949 -24.437 1.00 55.72 87 ASP A CA 1
ATOM 681 C C . ASP A 1 87 ? 7.573 -9.868 -24.653 1.00 55.72 87 ASP A C 1
ATOM 683 O O . ASP A 1 87 ? 6.452 -10.182 -25.052 1.00 55.72 87 ASP A O 1
ATOM 687 N N . GLY A 1 88 ? 7.854 -8.598 -24.332 1.00 52.94 88 GLY A N 1
ATOM 688 C CA . GLY A 1 88 ? 6.873 -7.504 -24.382 1.00 52.94 88 GLY A CA 1
ATOM 689 C C . GLY A 1 88 ? 6.980 -6.619 -25.627 1.00 52.94 88 GLY A C 1
ATOM 690 O O . GLY A 1 88 ? 8.051 -6.105 -25.930 1.00 52.94 88 GLY A O 1
ATOM 691 N N . ASP A 1 89 ? 5.856 -6.397 -26.312 1.00 47.00 89 ASP A N 1
ATOM 692 C CA . ASP A 1 89 ? 5.729 -5.440 -27.417 1.00 47.00 89 ASP A CA 1
ATOM 693 C C . ASP A 1 89 ? 5.796 -4.004 -26.853 1.00 47.00 89 ASP A C 1
ATOM 695 O O . ASP A 1 89 ? 4.897 -3.557 -26.135 1.00 47.00 89 ASP A O 1
ATOM 699 N N . TYR A 1 90 ? 6.900 -3.292 -27.095 1.00 52.91 90 TYR A N 1
ATOM 700 C CA . TYR A 1 90 ? 7.150 -1.961 -26.527 1.00 52.91 90 TYR A CA 1
ATOM 701 C C . TYR A 1 90 ? 6.476 -0.856 -27.354 1.00 52.91 90 TYR A C 1
ATOM 703 O O . TYR A 1 90 ? 7.139 -0.014 -27.960 1.00 52.91 90 TYR A O 1
ATOM 711 N N . SER A 1 91 ? 5.146 -0.828 -27.369 1.00 45.19 91 SER A N 1
ATOM 712 C CA . SER A 1 91 ? 4.382 0.345 -27.807 1.00 45.19 91 SER A CA 1
ATOM 713 C C . SER A 1 91 ? 3.955 1.146 -26.580 1.00 45.19 91 SER A C 1
ATOM 715 O O . SER A 1 91 ? 3.303 0.575 -25.717 1.00 45.19 91 SER A O 1
ATOM 717 N N . THR A 1 92 ? 4.359 2.425 -26.515 1.00 46.22 92 THR A N 1
ATOM 718 C CA . THR A 1 92 ? 3.948 3.473 -25.548 1.00 46.22 92 THR A CA 1
ATOM 719 C C . THR A 1 92 ? 3.337 2.944 -24.245 1.00 46.22 92 THR A C 1
ATOM 721 O O . THR A 1 92 ? 2.155 2.628 -24.236 1.00 46.22 92 THR A O 1
ATOM 724 N N . ASP A 1 93 ? 4.167 2.905 -23.193 1.00 56.94 93 ASP A N 1
ATOM 725 C CA . ASP A 1 93 ? 3.968 2.327 -21.846 1.00 56.94 93 ASP A CA 1
ATOM 726 C C . ASP A 1 93 ? 4.836 1.075 -21.644 1.00 56.94 93 ASP A C 1
ATOM 728 O O . ASP A 1 93 ? 4.375 -0.066 -21.665 1.00 56.94 93 ASP A O 1
ATOM 732 N N . ILE A 1 94 ? 6.145 1.281 -21.450 1.00 60.78 94 ILE A N 1
ATOM 733 C CA . ILE A 1 94 ? 7.061 0.167 -21.185 1.00 60.78 94 ILE A CA 1
ATOM 734 C C . ILE A 1 94 ? 6.700 -0.433 -19.820 1.00 60.78 94 ILE A C 1
ATOM 736 O O . ILE A 1 94 ? 6.796 0.239 -18.793 1.00 60.78 94 ILE A O 1
ATOM 740 N N . LEU A 1 95 ? 6.305 -1.706 -19.798 1.00 63.88 95 LEU A N 1
ATOM 741 C CA . LEU A 1 95 ? 6.083 -2.449 -18.560 1.00 63.88 95 LEU A CA 1
ATOM 742 C C . LEU A 1 95 ? 7.410 -3.032 -18.070 1.00 63.88 95 LEU A C 1
ATOM 744 O O . LEU A 1 95 ? 7.969 -3.943 -18.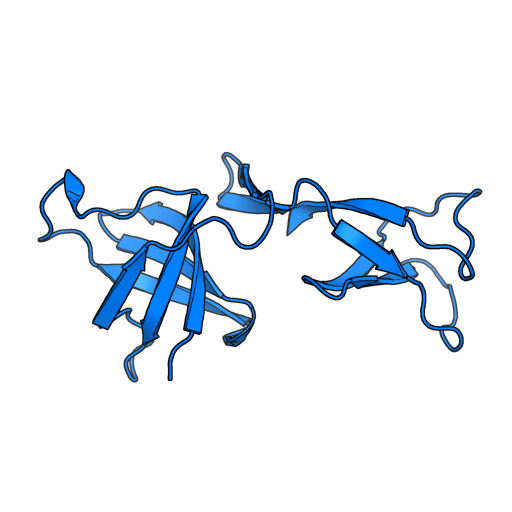679 1.00 63.88 95 LEU A O 1
ATOM 748 N N . ALA A 1 96 ? 7.900 -2.513 -16.950 1.00 69.38 96 ALA A N 1
ATOM 749 C CA . ALA A 1 96 ? 9.025 -3.063 -16.215 1.00 69.38 96 ALA A CA 1
ATOM 750 C C . ALA A 1 96 ? 8.540 -3.892 -15.015 1.00 69.38 96 ALA A C 1
ATOM 752 O O . ALA A 1 96 ? 7.376 -3.841 -14.611 1.00 69.38 96 ALA A O 1
ATOM 753 N N . HIS A 1 97 ? 9.436 -4.672 -14.430 1.00 71.12 97 HIS A N 1
ATOM 754 C CA . HIS A 1 97 ? 9.201 -5.458 -13.230 1.00 71.12 97 HIS A CA 1
ATOM 755 C C . HIS A 1 97 ? 10.186 -5.054 -12.139 1.00 71.12 97 HIS A C 1
ATOM 757 O O . HIS A 1 97 ? 11.388 -4.990 -12.387 1.00 71.12 97 HIS A O 1
ATOM 763 N N . SER A 1 98 ? 9.671 -4.821 -10.938 1.00 70.31 98 SER A N 1
ATOM 764 C CA . SER A 1 98 ? 10.442 -4.651 -9.710 1.00 70.31 98 SER A CA 1
ATOM 765 C C . SER A 1 98 ? 10.068 -5.774 -8.749 1.00 70.31 98 SER A C 1
ATOM 767 O O . SER A 1 98 ? 8.882 -6.019 -8.522 1.00 70.31 98 SER A O 1
ATOM 769 N N . ASP A 1 99 ? 11.063 -6.422 -8.144 1.00 66.38 99 ASP A N 1
ATOM 770 C CA . ASP A 1 99 ? 10.834 -7.450 -7.116 1.00 66.38 99 ASP A CA 1
ATOM 771 C C . ASP A 1 99 ? 10.084 -6.863 -5.895 1.00 66.38 99 ASP A C 1
ATOM 773 O O . ASP A 1 99 ? 9.324 -7.546 -5.198 1.00 66.38 99 ASP A O 1
ATOM 777 N N . ASP A 1 100 ? 10.234 -5.553 -5.681 1.00 63.97 100 ASP A N 1
ATOM 778 C CA . ASP A 1 100 ? 9.603 -4.802 -4.601 1.00 63.97 100 ASP A CA 1
ATOM 779 C C . ASP A 1 100 ? 8.154 -4.400 -4.930 1.00 63.97 100 ASP A C 1
ATOM 781 O O . ASP A 1 100 ? 7.281 -4.415 -4.056 1.00 63.97 100 ASP A O 1
ATOM 785 N N . LEU A 1 101 ? 7.862 -4.049 -6.188 1.00 65.62 101 LEU A N 1
ATOM 786 C CA . LEU A 1 101 ? 6.599 -3.408 -6.591 1.00 65.62 101 LEU A CA 1
ATOM 787 C C . LEU A 1 101 ? 5.727 -4.228 -7.550 1.00 65.62 101 LEU A C 1
ATOM 789 O O . LEU A 1 101 ? 4.562 -3.887 -7.756 1.00 65.62 101 LEU A O 1
ATOM 793 N N . GLY A 1 102 ? 6.242 -5.321 -8.104 1.00 68.69 102 GLY A N 1
ATOM 794 C CA . GLY A 1 102 ? 5.591 -6.069 -9.172 1.00 68.69 102 GLY A CA 1
ATOM 795 C C . GLY A 1 102 ? 5.726 -5.359 -10.521 1.00 68.69 102 GLY A C 1
ATOM 796 O O . GLY A 1 102 ? 6.793 -4.861 -10.871 1.00 68.69 102 GLY A O 1
ATOM 797 N N . ARG A 1 103 ? 4.654 -5.342 -11.323 1.00 67.12 103 ARG A N 1
ATOM 798 C CA . ARG A 1 103 ? 4.654 -4.654 -12.626 1.00 67.12 103 ARG A CA 1
ATOM 799 C C . ARG A 1 103 ? 4.616 -3.135 -12.425 1.00 67.12 103 ARG A C 1
ATOM 801 O O . ARG A 1 103 ? 3.736 -2.632 -11.733 1.00 67.12 103 ARG A O 1
ATOM 808 N N . VAL A 1 104 ? 5.537 -2.425 -13.066 1.00 69.94 104 VAL A N 1
ATOM 809 C CA . VAL A 1 104 ? 5.689 -0.966 -13.033 1.00 69.94 104 VAL A CA 1
ATOM 810 C C . VAL A 1 104 ? 5.558 -0.437 -14.459 1.00 69.94 104 VAL A C 1
ATOM 812 O O . VAL A 1 104 ? 6.266 -0.892 -15.351 1.00 69.94 104 VAL A O 1
ATOM 815 N N . GLY A 1 105 ? 4.653 0.515 -14.686 1.00 62.88 105 GLY A N 1
ATOM 816 C CA . GLY A 1 105 ? 4.543 1.206 -15.972 1.00 62.88 105 GLY A CA 1
ATOM 817 C C . GLY A 1 105 ? 5.528 2.369 -16.058 1.00 62.88 105 GLY A C 1
ATOM 818 O O . GLY A 1 105 ? 5.600 3.187 -15.140 1.00 62.88 105 GLY A O 1
ATOM 819 N N . ILE A 1 106 ? 6.279 2.461 -17.153 1.00 62.72 106 ILE A N 1
ATOM 820 C CA . ILE A 1 106 ? 7.104 3.624 -17.481 1.00 62.72 106 ILE A CA 1
ATOM 821 C C . ILE A 1 106 ? 6.339 4.481 -18.492 1.00 62.72 106 ILE A C 1
ATOM 823 O O . ILE A 1 106 ? 6.319 4.200 -19.688 1.00 62.72 106 ILE A O 1
ATOM 827 N N . PHE A 1 107 ? 5.740 5.563 -17.997 1.00 57.78 107 PHE A N 1
ATOM 828 C CA . PHE A 1 107 ? 4.878 6.477 -18.763 1.00 57.78 107 PHE A CA 1
ATOM 829 C C . PHE A 1 107 ? 5.645 7.513 -19.607 1.00 57.78 107 PHE A C 1
ATOM 831 O O . PHE A 1 107 ? 5.078 8.492 -20.094 1.00 57.78 107 PHE A O 1
ATOM 838 N N . ARG A 1 108 ? 6.962 7.346 -19.754 1.00 54.75 108 ARG A N 1
ATOM 839 C CA . ARG A 1 108 ? 7.811 8.181 -20.608 1.00 54.75 108 ARG A CA 1
ATOM 840 C C . ARG A 1 108 ? 8.846 7.298 -21.286 1.00 54.75 108 ARG A C 1
ATOM 842 O O . ARG A 1 108 ? 9.544 6.547 -20.615 1.00 54.75 108 ARG A O 1
ATOM 849 N N . ASN A 1 109 ? 8.960 7.411 -22.605 1.00 56.06 109 ASN A N 1
ATOM 850 C CA . ASN A 1 109 ? 10.029 6.743 -23.332 1.00 56.06 109 ASN A CA 1
ATOM 851 C C . ASN A 1 109 ? 11.375 7.390 -22.965 1.00 56.06 109 ASN A C 1
ATOM 853 O O . ASN A 1 109 ? 11.502 8.616 -23.018 1.00 56.06 109 ASN A O 1
ATOM 857 N N . PHE A 1 110 ? 12.359 6.581 -22.585 1.00 65.62 110 PHE A N 1
ATOM 858 C CA . PHE A 1 110 ? 13.731 7.030 -22.379 1.00 65.62 110 PHE A CA 1
ATOM 859 C C . PHE A 1 110 ? 14.591 6.352 -23.439 1.00 65.62 110 PHE A C 1
ATOM 861 O O . PHE A 1 110 ? 14.749 5.136 -23.419 1.00 65.62 110 PHE A O 1
ATOM 868 N N . GLU A 1 111 ? 15.172 7.145 -24.337 1.00 63.16 111 GLU A N 1
ATOM 869 C CA . GLU A 1 111 ? 15.935 6.647 -25.495 1.00 63.16 111 GLU A CA 1
ATOM 870 C C . GLU A 1 111 ? 17.148 5.777 -25.113 1.00 63.16 111 GLU A C 1
ATOM 872 O O . GLU A 1 111 ? 17.641 5.015 -25.936 1.00 63.16 111 GLU A O 1
ATOM 877 N N . ASN A 1 112 ? 17.593 5.853 -23.855 1.00 66.94 112 ASN A N 1
ATOM 878 C CA . ASN A 1 112 ? 18.747 5.123 -23.330 1.00 66.94 112 ASN A CA 1
ATOM 879 C C . ASN A 1 112 ? 18.374 3.962 -22.387 1.00 66.94 112 ASN A C 1
ATOM 881 O O . ASN A 1 112 ? 19.254 3.445 -21.704 1.00 66.94 112 ASN A O 1
ATOM 885 N N . LEU A 1 113 ? 17.095 3.578 -22.284 1.00 68.50 113 LEU A N 1
ATOM 886 C CA . LEU A 1 113 ? 16.705 2.390 -21.516 1.00 68.50 113 LEU A CA 1
ATOM 887 C C . LEU A 1 113 ? 16.867 1.135 -22.378 1.00 68.50 113 LEU A C 1
ATOM 889 O O . LEU A 1 113 ? 16.207 0.974 -23.401 1.00 68.50 113 LEU A O 1
ATOM 893 N N . SER A 1 114 ? 17.720 0.223 -21.928 1.00 67.06 114 SER A N 1
ATOM 894 C CA . SER A 1 114 ? 17.892 -1.106 -22.498 1.00 67.06 114 SER A CA 1
ATOM 895 C C . SER A 1 114 ? 17.062 -2.134 -21.736 1.00 67.06 114 SER A C 1
ATOM 897 O O . SER A 1 114 ? 17.158 -2.254 -20.515 1.00 67.06 114 SER A O 1
ATOM 899 N N . ALA A 1 115 ? 16.306 -2.958 -22.461 1.00 64.62 115 ALA A N 1
ATOM 900 C CA . ALA A 1 115 ? 15.558 -4.062 -21.864 1.00 64.62 115 ALA A CA 1
ATOM 901 C C . ALA A 1 115 ? 16.462 -5.115 -21.184 1.00 64.62 115 ALA A C 1
ATOM 903 O O . ALA A 1 115 ? 16.018 -5.843 -20.299 1.00 64.62 115 ALA A O 1
ATOM 904 N N . SER A 1 116 ? 17.738 -5.191 -21.575 1.00 65.12 116 SER A N 1
ATOM 905 C CA . SER A 1 116 ? 18.704 -6.158 -21.041 1.00 65.12 116 SER A CA 1
ATOM 906 C C . SER A 1 116 ? 19.408 -5.698 -19.762 1.00 65.12 116 SER A C 1
ATOM 908 O O . SER A 1 116 ? 20.238 -6.431 -19.226 1.00 65.12 116 SER A O 1
ATOM 910 N N . GLU A 1 117 ? 19.137 -4.481 -19.296 1.00 68.31 117 GLU A N 1
ATOM 911 C CA . GLU A 1 117 ? 19.809 -3.872 -18.152 1.00 68.31 117 GLU A CA 1
ATOM 912 C C . GLU A 1 117 ? 18.854 -3.686 -16.968 1.00 68.31 117 GLU A C 1
ATOM 914 O O . GLU A 1 117 ? 17.628 -3.725 -17.088 1.00 68.31 117 GLU A O 1
ATOM 919 N N . ARG A 1 118 ? 19.444 -3.507 -15.784 1.00 71.06 118 ARG A N 1
ATOM 920 C CA . ARG A 1 118 ? 18.730 -3.219 -14.540 1.00 71.06 118 ARG A CA 1
ATOM 921 C C . ARG A 1 118 ? 18.955 -1.765 -14.159 1.00 71.06 118 ARG A C 1
ATOM 923 O O . ARG A 1 118 ? 20.091 -1.299 -14.204 1.00 71.06 118 ARG A O 1
ATOM 930 N N . TYR A 1 119 ? 17.898 -1.084 -13.726 1.00 71.38 119 TYR A N 1
ATOM 931 C CA . TYR A 1 119 ? 17.957 0.341 -13.399 1.00 71.38 119 TYR A CA 1
ATOM 932 C C . TYR A 1 119 ? 17.462 0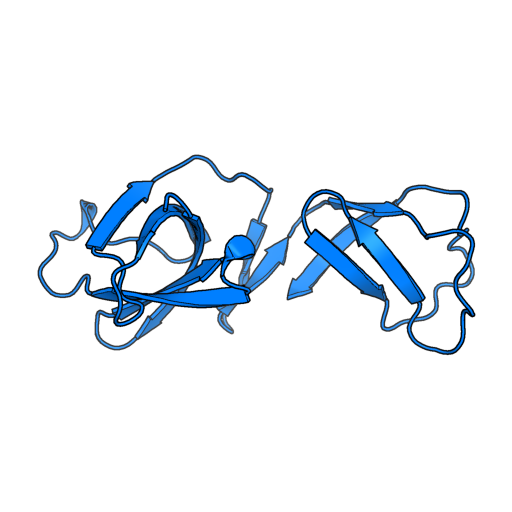.619 -11.992 1.00 71.38 119 TYR A C 1
ATOM 934 O O . TYR A 1 119 ? 16.391 0.153 -11.610 1.00 71.38 119 TYR A O 1
ATOM 942 N N . ASP A 1 120 ? 18.215 1.437 -11.262 1.00 68.56 120 ASP A N 1
ATOM 943 C CA . ASP A 1 120 ? 17.737 2.088 -10.049 1.00 68.56 120 ASP A CA 1
ATOM 944 C C . ASP A 1 120 ? 16.782 3.222 -10.420 1.00 68.56 120 ASP A C 1
ATOM 946 O O . ASP A 1 120 ? 17.187 4.217 -11.026 1.00 68.56 120 ASP A O 1
ATOM 950 N N . VAL A 1 121 ? 15.515 3.091 -10.041 1.00 66.44 121 VAL A N 1
ATOM 951 C CA . VAL A 1 121 ? 14.474 4.070 -10.354 1.00 66.44 121 VAL A CA 1
ATOM 952 C C . VAL A 1 121 ? 13.704 4.501 -9.114 1.00 66.44 121 VAL A C 1
ATOM 954 O O . VAL A 1 121 ? 13.593 3.776 -8.123 1.00 66.44 121 VAL A O 1
ATOM 957 N N . TRP A 1 122 ? 13.151 5.705 -9.205 1.00 65.56 122 TRP A N 1
ATOM 958 C CA . TRP A 1 122 ? 12.195 6.258 -8.254 1.00 65.56 122 TRP A CA 1
ATOM 959 C C . TRP A 1 122 ? 10.798 5.941 -8.779 1.00 65.56 122 TRP A C 1
ATOM 961 O O . TRP A 1 122 ? 10.505 6.238 -9.939 1.00 65.56 122 TRP A O 1
ATOM 971 N N . VAL A 1 123 ? 9.942 5.335 -7.957 1.00 63.94 123 VAL A N 1
ATOM 972 C CA . VAL A 1 123 ? 8.582 4.958 -8.369 1.00 63.94 123 VAL A CA 1
ATOM 973 C C . VAL A 1 123 ? 7.577 5.678 -7.491 1.00 63.94 123 VAL A C 1
ATOM 975 O O . VAL A 1 123 ? 7.682 5.651 -6.269 1.00 63.94 123 VAL A O 1
ATOM 978 N N . VAL A 1 124 ? 6.597 6.315 -8.122 1.00 59.91 124 VAL A N 1
ATOM 979 C CA . VAL A 1 124 ? 5.478 6.977 -7.448 1.00 59.91 124 VAL A CA 1
ATOM 980 C C . VAL A 1 124 ? 4.217 6.174 -7.739 1.00 59.91 124 VAL A C 1
ATOM 982 O O . VAL A 1 124 ? 3.971 5.841 -8.900 1.00 59.91 124 VAL A O 1
ATOM 985 N N . ARG A 1 125 ? 3.450 5.841 -6.698 1.00 62.03 125 ARG A N 1
ATOM 986 C CA . ARG A 1 125 ? 2.155 5.164 -6.808 1.00 62.03 125 ARG A CA 1
ATOM 987 C C . ARG A 1 125 ? 1.057 5.949 -6.118 1.00 62.03 125 ARG A C 1
ATOM 989 O O . ARG A 1 125 ? 1.282 6.375 -4.962 1.00 62.03 125 ARG A O 1
#

Radius of gyration: 16.92 Å; chains: 1; bounding box: 35×29×51 Å

pLDDT: mean 77.56, std 13.22, range [45.19, 95.31]

Organism: Ascaris lumbricoides (NCBI:txid6252)

Foldseek 3Di:
DWFKFFFQDDDPQWTWTDGPVVNGTAIERRVPPDPVPRHDGGWMWIFDADPVRHTPDIDTDPDPACWHHDPVSKIKRAWFKWAADPPDDPDQWGWIQTPVRGTDTDNDDDPPDDNHDIDIDIDID

Sequence (125 aa):
MLVKGIATKKANGICFVWSRDLNKEALLDDRSKAVEQKLNVGSWVAFDVDDDGFISQYTRIPSLLPSRVNNDGFVEVLRTIISFPTDGDYSTDILAHSDDLGRVGIFRNFENLSASERYDVWVVR

Secondary structure (DSSP, 8-state):
--EEEEEEEEETTEEEEEETTTTEEEEEE-TTS-GGGSPPTT-EEEEEE-TTSBEEEEEE---SS-EEE-TTS-EEEEEEEEE--TT---SSSEEEEETTTEEEEE-S--TT--TTS-EEEEEE-